Protein AF-A0A562D2J8-F1 (afdb_monomer_lite)

pLDDT: mean 73.2, std 15.85, range [33.03, 94.56]

Secondary structure (DSSP, 8-state):
----TT----SSGGGHHHHTT--SHHHHHHHHHHHHTS-EEEEEEEETTEEEEEEEEE-SS-EEEEEEESS--HHHHHHHHHHHHHHH----TTS----S---TTT--HHHHHHHHHHHHHHHHHHHHHHTTSSS--

Foldseek 3Di:
DDDPPDPPQQQDPVCVCVVDVHVDVVLLQQLLCQLQVFHWDWDWDADDPGTWIWIWTDAPPDIDTDIDDPRDGSLVSSLVNNVRVVVNDHHCPPVDPDDDRDNSVPDDPVVSVVSSVVSNVVSVVVVVVVVPPPPDD

Sequence (137 aa):
MSGAPFTTNFPRPEDLQAGMDLDDVDDLETLLMMAIDRPLTLVPEEVDGGPGIEVVVHSDDCSIGTVVPFPVSVAELVRTAAETAVDVGTWTGAGVTRGDPPDFRALPDGDLVAVLQDALGRTRLLNLLDGGDEDLG

Radius of gyration: 15.55 Å; chains: 1; bounding box: 47×45×38 Å

Structure (mmCIF, N/CA/C/O backbone):
data_AF-A0A562D2J8-F1
#
_entry.id   AF-A0A562D2J8-F1
#
loop_
_atom_site.group_PDB
_atom_site.id
_atom_site.type_symbol
_atom_site.label_atom_id
_atom_site.label_alt_id
_atom_site.label_comp_id
_atom_site.label_asym_id
_atom_site.label_entity_id
_atom_site.label_seq_id
_atom_site.pdbx_PDB_ins_code
_atom_site.Cartn_x
_atom_site.Cartn_y
_atom_site.Cartn_z
_atom_site.occupancy
_atom_site.B_iso_or_equiv
_atom_site.auth_seq_id
_atom_site.auth_comp_id
_atom_site.auth_asym_id
_atom_site.auth_atom_id
_atom_site.pdbx_PDB_model_num
ATOM 1 N N . MET A 1 1 ? -30.820 -4.775 2.502 1.00 35.84 1 MET A N 1
ATOM 2 C CA . MET A 1 1 ? -29.789 -4.050 3.270 1.00 35.84 1 MET A CA 1
ATOM 3 C C . MET A 1 1 ? -28.453 -4.597 2.808 1.00 35.84 1 MET A C 1
ATOM 5 O O . MET A 1 1 ? -28.140 -5.729 3.135 1.00 35.84 1 MET A O 1
ATOM 9 N N . SER A 1 2 ? -27.771 -3.874 1.920 1.00 38.50 2 SER A N 1
ATOM 10 C CA . SER A 1 2 ? -26.482 -4.279 1.353 1.00 38.50 2 SER A CA 1
ATOM 11 C C . SER A 1 2 ? -25.394 -3.686 2.239 1.00 38.50 2 SER A C 1
ATOM 13 O O . SER A 1 2 ? -25.164 -2.482 2.177 1.00 38.50 2 SER A O 1
ATOM 15 N N . GLY A 1 3 ? -24.809 -4.488 3.128 1.00 35.31 3 GLY A N 1
ATOM 16 C CA . GLY A 1 3 ? -23.593 -4.092 3.833 1.00 35.31 3 GLY A CA 1
ATOM 17 C C . GLY A 1 3 ? -22.437 -4.166 2.845 1.00 35.31 3 GLY A C 1
ATOM 18 O O . GLY A 1 3 ? -22.197 -5.236 2.291 1.00 35.31 3 GLY A O 1
ATOM 19 N N . ALA A 1 4 ? -21.783 -3.038 2.564 1.00 33.03 4 ALA A N 1
ATOM 20 C CA . ALA A 1 4 ? -20.533 -3.037 1.812 1.00 33.03 4 ALA A CA 1
ATOM 21 C C . ALA A 1 4 ? -19.508 -3.827 2.643 1.00 33.03 4 ALA A C 1
ATOM 23 O O . ALA A 1 4 ? -19.281 -3.454 3.795 1.00 33.03 4 ALA A O 1
ATOM 24 N N . PRO A 1 5 ? -18.959 -4.945 2.138 1.00 38.47 5 PRO A N 1
ATOM 25 C CA . PRO A 1 5 ? -18.322 -5.920 3.010 1.00 38.47 5 PRO A CA 1
ATOM 26 C C . PRO A 1 5 ? -17.033 -5.437 3.688 1.00 38.47 5 PRO A C 1
ATOM 28 O O . PRO A 1 5 ? -16.635 -6.086 4.640 1.00 38.47 5 PRO A O 1
ATOM 31 N N . PHE A 1 6 ? -16.415 -4.310 3.303 1.00 43.56 6 PHE A N 1
ATOM 32 C CA . PHE A 1 6 ? -15.155 -3.864 3.921 1.00 43.56 6 PHE A CA 1
ATOM 33 C C . PHE A 1 6 ? -14.950 -2.342 3.912 1.00 43.56 6 PHE A C 1
ATOM 35 O O . PHE A 1 6 ? -13.878 -1.852 3.571 1.00 43.56 6 PHE A O 1
ATOM 42 N N . THR A 1 7 ? -15.941 -1.557 4.344 1.00 41.47 7 THR A N 1
ATOM 43 C CA . THR A 1 7 ? -15.619 -0.221 4.887 1.00 41.47 7 THR A CA 1
ATOM 44 C C . THR A 1 7 ? -15.146 -0.395 6.330 1.00 41.47 7 THR A C 1
ATOM 46 O O . THR A 1 7 ? -15.808 0.039 7.271 1.00 41.47 7 THR A O 1
ATOM 49 N N . THR A 1 8 ? -14.031 -1.098 6.529 1.00 48.91 8 THR A N 1
ATOM 50 C CA . THR A 1 8 ? -13.377 -1.132 7.838 1.00 48.91 8 THR A CA 1
ATOM 51 C C . THR A 1 8 ? -12.536 0.129 7.922 1.00 48.91 8 THR A C 1
ATOM 53 O O . THR A 1 8 ? -11.412 0.186 7.433 1.00 48.91 8 THR A O 1
ATOM 56 N N . ASN A 1 9 ? -13.160 1.192 8.421 1.00 54.94 9 ASN A N 1
ATOM 57 C CA . ASN A 1 9 ? -12.471 2.431 8.732 1.00 54.94 9 ASN A CA 1
ATOM 58 C C . ASN A 1 9 ? -11.816 2.235 10.099 1.00 54.94 9 ASN A C 1
ATOM 60 O O . ASN A 1 9 ? -12.529 2.098 11.094 1.00 54.94 9 ASN A O 1
ATOM 64 N N . PHE A 1 10 ? -10.494 2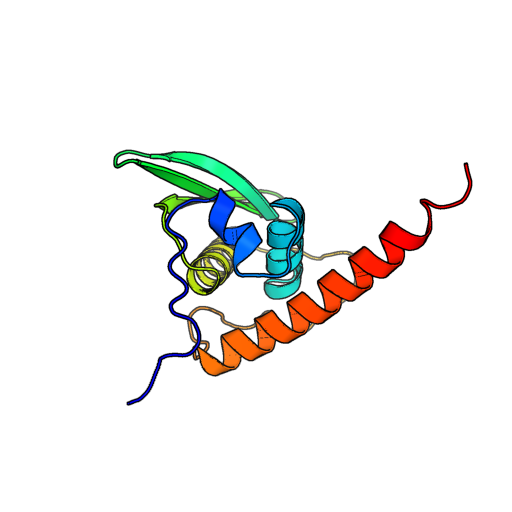.132 10.135 1.00 60.81 10 PHE A N 1
ATOM 65 C CA . PHE A 1 10 ? -9.752 1.859 11.361 1.00 60.81 10 PHE A CA 1
ATOM 66 C C . PHE A 1 10 ? -9.523 3.171 12.091 1.00 60.81 10 PHE A C 1
ATOM 68 O O . PHE A 1 10 ? -8.772 3.977 11.572 1.00 60.81 10 PHE A O 1
ATOM 75 N N . PRO A 1 11 ? -10.166 3.446 13.238 1.00 57.75 11 PRO A N 1
ATOM 76 C CA . PRO A 1 11 ? -10.110 4.762 13.864 1.00 57.75 11 PRO A CA 1
ATOM 77 C C . PRO A 1 11 ? -8.754 5.067 14.509 1.00 57.75 11 PRO A C 1
ATOM 79 O O . PRO A 1 11 ? -8.489 6.242 14.779 1.00 57.75 11 PRO A O 1
ATOM 82 N N . ARG A 1 12 ? -7.877 4.064 14.700 1.00 56.69 12 ARG A N 1
ATOM 83 C CA . ARG A 1 12 ? -6.463 4.236 15.096 1.00 56.69 12 ARG A CA 1
ATOM 84 C C . ARG A 1 12 ? -5.506 3.285 14.353 1.00 56.69 12 ARG A C 1
ATOM 86 O O . ARG A 1 12 ? -5.953 2.212 13.952 1.00 56.69 12 ARG A O 1
ATOM 93 N N . PRO A 1 13 ? -4.210 3.629 14.178 1.00 53.81 13 PRO A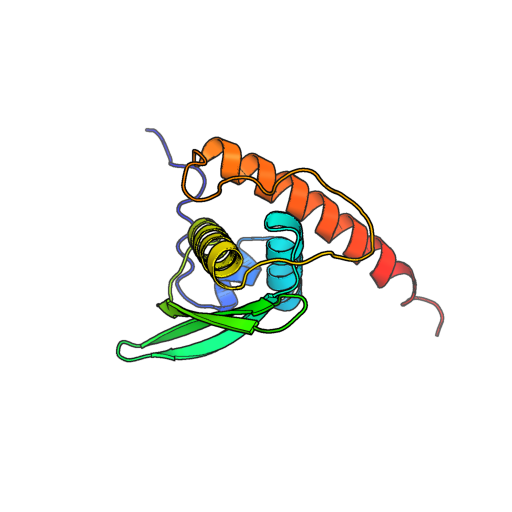 N 1
ATOM 94 C CA . PRO A 1 13 ? -3.243 2.770 13.476 1.00 53.81 13 PRO A CA 1
ATOM 95 C C . PRO A 1 13 ? -3.097 1.378 14.106 1.00 53.81 13 PRO A C 1
ATOM 97 O O . PRO A 1 13 ? -2.971 0.386 13.400 1.00 53.81 13 PRO A O 1
ATOM 100 N N . GLU A 1 14 ? -3.215 1.303 15.433 1.00 58.16 14 GLU A N 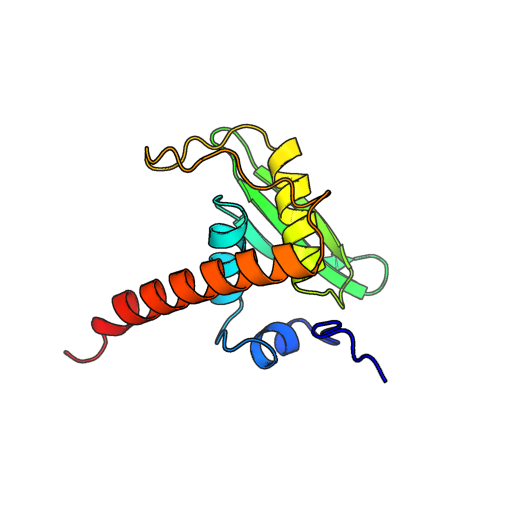1
ATOM 101 C CA . GLU A 1 14 ? -3.272 0.064 16.223 1.00 58.16 14 GLU A CA 1
ATOM 102 C C . GLU A 1 14 ? -4.494 -0.822 15.894 1.00 58.16 14 GLU A C 1
ATOM 104 O O . GLU A 1 14 ? -4.421 -2.041 15.995 1.00 58.16 14 GLU A O 1
ATOM 109 N N . ASP A 1 15 ? -5.610 -0.251 15.425 1.00 56.47 15 ASP A N 1
ATOM 110 C CA . ASP A 1 15 ? -6.820 -1.021 15.097 1.00 56.47 15 ASP A CA 1
ATOM 111 C C . ASP A 1 15 ? -6.701 -1.767 13.759 1.00 56.47 15 ASP A C 1
ATOM 113 O O . ASP A 1 15 ? -7.472 -2.694 13.493 1.00 56.47 15 ASP A O 1
ATOM 117 N N . LEU A 1 16 ? -5.740 -1.379 12.915 1.00 55.31 16 LEU A N 1
ATOM 118 C CA . LEU A 1 16 ? -5.462 -2.038 11.639 1.00 55.31 16 LEU A CA 1
ATOM 119 C C . LEU A 1 16 ? -4.975 -3.486 11.848 1.00 55.31 16 LEU A C 1
ATOM 121 O O . LEU A 1 16 ? -5.296 -4.354 11.036 1.00 55.31 16 LEU A O 1
ATOM 125 N N . GLN A 1 17 ? -4.314 -3.738 12.986 1.00 51.12 17 GLN A N 1
ATOM 126 C CA . GLN A 1 17 ? -3.884 -5.054 13.484 1.00 51.12 17 GLN A CA 1
ATOM 127 C C . GLN A 1 17 ? -5.049 -5.893 14.032 1.00 51.12 17 GLN A C 1
ATOM 129 O O . GLN A 1 17 ? -4.995 -7.108 14.056 1.00 51.12 17 GLN A O 1
ATOM 134 N N . ALA A 1 18 ? -6.137 -5.267 14.491 1.00 51.44 18 ALA A N 1
ATOM 135 C CA . ALA A 1 18 ? -7.240 -5.987 15.133 1.00 51.44 18 ALA A CA 1
ATOM 136 C C . ALA A 1 18 ? -8.330 -6.452 14.148 1.00 51.44 18 ALA A C 1
ATOM 138 O O . ALA A 1 18 ? -9.103 -7.363 14.454 1.00 51.44 18 ALA A O 1
ATOM 139 N N . GLY A 1 19 ? -8.462 -5.793 12.988 1.00 51.72 19 GLY A N 1
ATOM 140 C CA . GLY A 1 19 ? -9.473 -6.144 11.978 1.00 51.72 19 GLY A CA 1
ATOM 141 C C . GLY A 1 19 ? -8.988 -7.091 10.882 1.00 51.72 19 GLY A C 1
ATOM 142 O O . GLY A 1 19 ? -9.819 -7.674 10.183 1.00 51.72 19 GLY A O 1
ATOM 143 N N . MET A 1 20 ? -7.676 -7.256 10.736 1.00 54.44 20 MET A N 1
ATOM 144 C CA . MET A 1 20 ? -7.073 -8.376 10.024 1.00 54.44 20 MET A CA 1
ATOM 145 C C . MET A 1 20 ? -6.347 -9.235 11.049 1.00 54.44 20 MET A C 1
ATOM 147 O O . MET A 1 20 ? -5.905 -8.729 12.059 1.00 54.44 20 MET A O 1
ATOM 151 N N . ASP A 1 21 ? -6.247 -10.530 10.805 1.00 56.38 21 ASP A N 1
ATOM 152 C CA . ASP A 1 21 ? -5.483 -11.479 11.624 1.00 56.38 21 ASP A CA 1
ATOM 153 C C . ASP A 1 21 ? -3.972 -11.266 11.355 1.00 56.38 21 ASP A C 1
ATOM 155 O O . ASP A 1 21 ? -3.307 -12.148 10.815 1.00 56.38 21 ASP A O 1
ATOM 159 N N . LEU A 1 22 ? -3.512 -10.023 11.536 1.00 57.03 22 LEU A N 1
ATOM 160 C CA . LEU A 1 22 ? -2.144 -9.544 11.362 1.00 57.03 22 LEU A CA 1
ATOM 161 C C . LEU A 1 22 ? -1.700 -9.074 12.737 1.00 57.03 22 LEU A C 1
ATOM 163 O O . LEU A 1 22 ? -2.300 -8.157 13.300 1.00 57.03 22 LEU A O 1
ATOM 167 N N . ASP A 1 23 ? -0.691 -9.732 13.278 1.00 57.69 23 ASP A N 1
ATOM 168 C CA . ASP A 1 23 ? -0.324 -9.559 14.673 1.00 57.69 23 ASP A CA 1
ATOM 169 C C . ASP A 1 23 ? 0.500 -8.271 14.876 1.00 57.69 23 ASP A C 1
ATOM 171 O O . ASP A 1 23 ? 0.537 -7.765 15.993 1.00 57.69 23 ASP A O 1
ATOM 175 N N . ASP A 1 24 ? 1.059 -7.681 13.801 1.00 65.56 24 ASP A N 1
ATOM 176 C CA . ASP A 1 24 ? 1.877 -6.456 13.835 1.00 65.56 24 ASP A CA 1
ATOM 177 C C . ASP A 1 24 ? 1.811 -5.588 12.548 1.00 65.56 24 ASP A C 1
ATOM 179 O O . ASP A 1 24 ? 1.232 -5.960 11.525 1.00 65.56 24 ASP A O 1
ATOM 183 N N . VAL A 1 25 ? 2.407 -4.382 12.577 1.00 69.44 25 VAL A N 1
ATOM 184 C CA . VAL A 1 25 ? 2.544 -3.506 11.381 1.00 69.44 25 VAL A CA 1
ATOM 185 C C . VAL A 1 25 ? 3.374 -4.181 10.281 1.00 69.44 25 VAL A C 1
ATOM 187 O O . VAL A 1 25 ? 3.073 -4.009 9.101 1.00 69.44 25 VAL A O 1
ATOM 190 N N . ASP A 1 26 ? 4.350 -5.004 10.653 1.00 72.69 26 ASP A N 1
ATOM 191 C CA . ASP A 1 26 ? 5.226 -5.721 9.719 1.00 72.69 26 ASP A CA 1
ATOM 192 C C . ASP A 1 26 ? 4.446 -6.738 8.859 1.00 72.69 26 ASP A C 1
ATOM 194 O O . ASP A 1 26 ? 4.748 -6.967 7.683 1.00 72.69 26 ASP A O 1
ATOM 198 N N . ASP A 1 27 ? 3.365 -7.302 9.402 1.00 75.38 27 ASP A N 1
ATOM 199 C CA . ASP A 1 27 ? 2.456 -8.184 8.669 1.00 75.38 27 ASP A CA 1
ATOM 200 C C . ASP A 1 27 ? 1.630 -7.419 7.628 1.00 75.38 27 ASP A C 1
ATOM 202 O O . ASP A 1 27 ? 1.355 -7.921 6.532 1.00 75.38 27 ASP A O 1
ATOM 206 N N . LEU A 1 28 ? 1.238 -6.185 7.954 1.00 79.25 28 LEU A N 1
ATOM 207 C CA . LEU A 1 28 ? 0.567 -5.281 7.026 1.00 79.25 28 LEU A CA 1
ATOM 208 C C . LEU A 1 28 ? 1.518 -4.834 5.915 1.00 79.25 28 LEU A C 1
ATOM 210 O O . LEU A 1 28 ? 1.117 -4.830 4.751 1.00 79.25 28 LEU A O 1
ATOM 214 N N . GLU A 1 29 ? 2.764 -4.497 6.248 1.00 86.44 29 GLU A N 1
ATOM 215 C CA . GLU A 1 29 ? 3.805 -4.243 5.252 1.00 86.44 29 GLU A CA 1
ATOM 216 C C . GLU A 1 29 ? 3.949 -5.443 4.320 1.00 86.44 29 GLU A C 1
ATOM 218 O O . GLU A 1 29 ? 3.813 -5.300 3.105 1.00 86.44 29 GLU A O 1
ATOM 223 N N . THR A 1 30 ? 4.094 -6.644 4.880 1.00 84.31 30 THR A N 1
ATOM 224 C CA . THR A 1 30 ? 4.223 -7.890 4.118 1.00 84.31 30 THR A CA 1
ATOM 225 C C . THR A 1 30 ? 3.003 -8.150 3.233 1.00 84.31 30 THR A C 1
ATOM 227 O O . THR A 1 30 ? 3.148 -8.511 2.063 1.00 84.31 30 THR A O 1
ATOM 230 N N . LEU A 1 31 ? 1.786 -7.931 3.740 1.00 83.81 31 LEU A N 1
ATOM 231 C CA . LEU A 1 31 ? 0.553 -8.038 2.957 1.00 83.81 31 LEU A CA 1
ATOM 232 C C . LEU A 1 31 ? 0.566 -7.082 1.762 1.00 83.81 31 LEU A C 1
ATOM 234 O O . LEU A 1 31 ? 0.276 -7.495 0.637 1.00 83.81 31 LEU A O 1
ATOM 238 N N . LEU A 1 32 ? 0.889 -5.810 1.998 1.00 87.06 32 LEU A N 1
ATOM 239 C CA . LEU A 1 32 ? 0.948 -4.806 0.945 1.00 87.06 32 LEU A CA 1
ATOM 240 C C . LEU A 1 32 ? 2.048 -5.154 -0.064 1.00 87.06 32 LEU A C 1
ATOM 242 O O . LEU A 1 32 ? 1.788 -5.083 -1.263 1.00 87.06 32 LEU A O 1
ATOM 246 N N . MET A 1 33 ? 3.215 -5.626 0.390 1.00 88.00 33 MET A N 1
ATOM 247 C CA . MET A 1 33 ? 4.324 -6.042 -0.472 1.00 88.00 33 MET A CA 1
ATOM 248 C C . MET A 1 33 ? 3.905 -7.188 -1.385 1.00 88.00 33 MET A C 1
ATOM 250 O O . MET A 1 33 ? 4.236 -7.191 -2.567 1.00 88.00 33 MET A O 1
ATOM 254 N N . MET A 1 34 ? 3.138 -8.144 -0.857 1.00 83.62 34 MET A N 1
ATOM 255 C CA . MET A 1 34 ? 2.586 -9.254 -1.632 1.00 83.62 34 MET A CA 1
ATOM 256 C C . MET A 1 34 ? 1.496 -8.816 -2.603 1.00 83.62 34 MET A C 1
ATOM 258 O O . MET A 1 34 ? 1.385 -9.395 -3.685 1.00 83.62 34 MET A O 1
ATOM 262 N N . ALA A 1 35 ? 0.692 -7.822 -2.226 1.00 84.00 35 ALA A N 1
ATOM 263 C CA . ALA A 1 35 ? -0.358 -7.286 -3.079 1.00 84.00 35 ALA A CA 1
ATOM 264 C C . ALA A 1 35 ? 0.235 -6.528 -4.275 1.00 84.00 35 ALA A C 1
ATOM 266 O O . ALA A 1 35 ? -0.149 -6.800 -5.409 1.00 84.00 35 ALA A O 1
ATOM 267 N N . ILE A 1 36 ? 1.187 -5.618 -4.041 1.00 85.19 36 ILE A N 1
ATOM 268 C CA . ILE A 1 36 ? 1.781 -4.784 -5.100 1.00 85.19 36 ILE A CA 1
ATOM 269 C C . ILE A 1 36 ? 3.025 -5.409 -5.755 1.00 85.19 36 ILE A C 1
ATOM 271 O O . ILE A 1 36 ? 3.556 -4.841 -6.707 1.00 85.19 36 ILE A O 1
ATOM 275 N N . ASP A 1 37 ? 3.479 -6.559 -5.247 1.00 84.12 37 ASP A N 1
ATOM 276 C CA . ASP A 1 37 ? 4.683 -7.297 -5.662 1.00 84.12 37 ASP A CA 1
ATOM 277 C C . ASP A 1 37 ? 5.971 -6.454 -5.592 1.00 84.12 37 ASP A C 1
ATOM 279 O O . ASP A 1 37 ? 6.841 -6.525 -6.464 1.00 84.12 37 ASP A O 1
ATOM 283 N N . ARG A 1 38 ? 6.095 -5.615 -4.553 1.00 82.69 38 ARG A N 1
ATOM 284 C CA . ARG A 1 38 ? 7.244 -4.716 -4.356 1.00 82.69 38 ARG A CA 1
ATOM 285 C C . ARG A 1 38 ? 7.592 -4.490 -2.893 1.00 82.69 38 ARG A C 1
ATOM 287 O O . ARG A 1 38 ? 6.689 -4.523 -2.064 1.00 82.69 38 ARG A O 1
ATOM 294 N N . PRO A 1 39 ? 8.864 -4.190 -2.574 1.00 89.44 39 PRO A N 1
ATOM 295 C CA . PRO A 1 39 ? 9.234 -3.754 -1.243 1.00 89.44 39 PRO A CA 1
ATOM 296 C C . PRO A 1 39 ? 8.600 -2.405 -0.924 1.00 89.44 39 PRO A C 1
ATOM 298 O O . PRO A 1 39 ? 8.609 -1.484 -1.749 1.00 89.44 39 PRO A O 1
ATOM 301 N N . LEU A 1 40 ? 8.103 -2.293 0.300 1.00 92.00 40 LEU A N 1
ATOM 302 C CA . LEU A 1 40 ? 7.608 -1.052 0.868 1.00 92.00 40 LEU A CA 1
ATOM 303 C C . LEU A 1 40 ? 7.866 -1.017 2.374 1.00 92.00 40 LEU A C 1
ATOM 305 O O . LEU A 1 40 ? 8.129 -2.051 2.982 1.00 92.00 40 LEU A O 1
ATOM 309 N N . THR A 1 41 ? 7.740 0.171 2.947 1.00 91.69 41 THR A N 1
ATOM 310 C CA . THR A 1 41 ? 7.786 0.422 4.387 1.00 91.69 41 THR A CA 1
ATOM 311 C C . THR A 1 41 ? 6.663 1.384 4.753 1.00 91.69 41 THR A C 1
ATOM 313 O O . THR A 1 41 ? 6.368 2.322 4.008 1.00 91.69 41 THR A O 1
ATOM 316 N N . LEU A 1 42 ? 6.021 1.147 5.890 1.00 89.38 42 LEU A N 1
ATOM 317 C CA . LEU A 1 42 ? 5.006 2.001 6.478 1.00 89.38 42 LEU A CA 1
ATOM 318 C C . LEU A 1 42 ? 5.612 2.745 7.665 1.00 89.38 42 LEU A C 1
ATOM 320 O O . LEU A 1 42 ? 6.014 2.152 8.662 1.00 89.38 42 LEU A O 1
ATOM 324 N N . VAL A 1 43 ? 5.648 4.070 7.576 1.00 88.94 43 VAL A N 1
ATOM 325 C CA . VAL A 1 43 ? 6.191 4.924 8.635 1.00 88.94 43 VAL A CA 1
ATOM 326 C C . VAL A 1 43 ? 5.046 5.719 9.261 1.00 88.94 43 VAL A C 1
ATOM 328 O O . VAL A 1 43 ? 4.385 6.487 8.562 1.00 88.94 43 VAL A O 1
ATOM 331 N N . PRO A 1 44 ? 4.758 5.550 10.563 1.00 85.12 44 PRO A N 1
ATOM 332 C CA . PRO A 1 44 ? 3.820 6.421 11.259 1.00 85.12 44 PRO A CA 1
ATOM 333 C C . PRO A 1 44 ? 4.322 7.867 11.234 1.00 85.12 44 PRO A C 1
ATOM 335 O O . PRO A 1 44 ? 5.463 8.131 11.608 1.00 85.12 44 PRO A O 1
ATOM 338 N N . GLU A 1 45 ? 3.463 8.799 10.835 1.00 85.69 45 GLU A N 1
ATOM 339 C CA . GLU A 1 45 ? 3.806 10.212 10.670 1.00 85.69 45 GLU A CA 1
ATOM 340 C C . GLU A 1 45 ? 2.756 11.123 11.317 1.00 85.69 45 GLU A C 1
ATOM 342 O O . GLU A 1 45 ? 1.596 10.750 11.497 1.00 85.69 45 GLU A O 1
ATOM 347 N N . GLU A 1 46 ? 3.153 12.348 11.654 1.00 85.88 46 GLU A N 1
ATOM 348 C CA . GLU A 1 46 ? 2.233 13.407 12.087 1.00 85.88 46 GLU A CA 1
ATOM 349 C C . GLU A 1 46 ? 2.040 14.397 10.935 1.00 85.88 46 GLU A C 1
ATOM 351 O O . GLU A 1 46 ? 3.000 14.989 10.440 1.00 85.88 46 GLU A O 1
ATOM 356 N N . VAL A 1 47 ? 0.791 14.603 10.511 1.00 84.62 47 VAL A N 1
ATOM 357 C CA . VAL A 1 47 ? 0.443 15.541 9.436 1.00 84.62 47 VAL A CA 1
ATOM 358 C C . VAL A 1 47 ? -0.398 16.701 9.949 1.00 84.62 47 VAL A C 1
ATOM 360 O O . VAL A 1 47 ? -1.019 16.641 11.012 1.00 84.62 47 VAL A O 1
ATOM 363 N N . ASP A 1 48 ? -0.466 17.773 9.159 1.00 81.00 48 ASP A N 1
ATOM 364 C CA . ASP A 1 48 ? -1.355 18.903 9.428 1.00 81.00 48 ASP A CA 1
ATOM 365 C C . ASP A 1 48 ? -2.823 18.439 9.420 1.00 81.00 48 ASP A C 1
ATOM 367 O O . ASP A 1 48 ? -3.479 18.368 8.381 1.00 81.00 48 ASP A O 1
ATOM 371 N N . GLY A 1 49 ? -3.342 18.110 10.604 1.00 77.00 49 GLY A N 1
ATOM 372 C CA . GLY A 1 49 ? -4.695 17.585 10.784 1.00 77.00 49 GLY A CA 1
ATOM 373 C C . GLY A 1 49 ? -4.789 16.318 11.633 1.00 77.00 49 GLY A C 1
ATOM 374 O O . GLY A 1 49 ? -5.908 15.947 11.986 1.00 77.00 49 GLY A O 1
ATOM 375 N N . GLY A 1 50 ? -3.664 15.701 12.010 1.00 84.69 50 GLY A N 1
ATOM 376 C CA . GLY A 1 50 ? -3.627 14.552 12.915 1.00 84.69 50 GLY A CA 1
ATOM 377 C C . GLY A 1 50 ? -2.649 13.458 12.472 1.00 84.69 50 GLY A C 1
ATOM 378 O O . GLY A 1 50 ? -1.740 13.732 11.691 1.00 84.69 50 GLY A O 1
ATOM 379 N N . PRO A 1 51 ? -2.835 12.218 12.953 1.00 84.19 51 PRO A N 1
ATOM 380 C CA . PRO A 1 51 ? -1.955 11.113 12.601 1.00 84.19 51 PRO A CA 1
ATOM 381 C C . PRO A 1 51 ? -2.053 10.772 11.110 1.00 84.19 51 PRO A C 1
ATOM 383 O O . PRO A 1 51 ? -3.102 10.923 10.478 1.00 84.19 51 PRO A O 1
ATOM 386 N N . GLY A 1 52 ? -0.960 10.263 10.561 1.00 87.69 52 GLY A N 1
ATOM 387 C CA . GLY A 1 52 ? -0.844 9.769 9.199 1.00 87.69 52 GLY A CA 1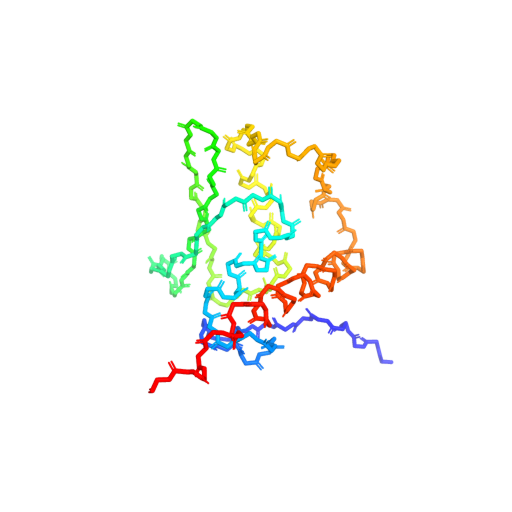
ATOM 388 C C . GLY A 1 52 ? 0.081 8.559 9.121 1.00 87.69 52 GLY A C 1
ATOM 389 O O . GLY A 1 52 ? 0.720 8.163 10.096 1.00 87.69 52 GLY A O 1
ATOM 390 N N . ILE A 1 53 ? 0.123 7.951 7.943 1.00 88.06 53 ILE A N 1
ATOM 391 C CA . ILE A 1 53 ? 1.063 6.883 7.608 1.00 88.06 53 ILE A CA 1
ATOM 392 C C . ILE A 1 53 ? 1.729 7.270 6.292 1.00 88.06 53 ILE A C 1
ATOM 394 O O . ILE A 1 53 ? 1.045 7.496 5.293 1.00 88.06 53 ILE A O 1
ATOM 398 N N . GLU A 1 54 ? 3.053 7.360 6.281 1.00 92.06 54 GLU A N 1
ATOM 399 C CA . GLU A 1 54 ? 3.831 7.425 5.052 1.00 92.06 54 GLU A CA 1
ATOM 400 C C . GLU A 1 54 ? 4.011 6.021 4.478 1.00 92.06 54 GLU A C 1
ATOM 402 O O . GLU A 1 54 ? 4.533 5.119 5.130 1.00 92.06 54 GLU A O 1
ATOM 407 N N . VAL A 1 55 ? 3.571 5.843 3.235 1.00 92.69 55 VAL A N 1
ATOM 408 C CA . VAL A 1 55 ? 3.793 4.641 2.437 1.00 92.69 55 VAL A CA 1
ATOM 409 C C . VAL A 1 55 ? 5.022 4.880 1.572 1.00 92.69 55 VAL A C 1
ATOM 411 O O . VAL A 1 55 ? 4.964 5.642 0.605 1.00 92.69 55 VAL A O 1
ATOM 414 N N . VAL A 1 56 ? 6.137 4.244 1.918 1.00 94.56 56 VAL A N 1
ATOM 415 C CA . VAL A 1 56 ? 7.395 4.334 1.173 1.00 94.56 56 VAL A CA 1
ATOM 416 C C . VAL A 1 56 ? 7.519 3.121 0.269 1.00 94.56 56 VAL A C 1
ATOM 418 O O . VAL A 1 56 ? 7.631 2.006 0.758 1.00 94.56 56 VAL A O 1
ATOM 421 N N . VAL A 1 57 ? 7.512 3.317 -1.049 1.00 92.44 57 VAL A N 1
ATOM 422 C CA . VAL A 1 57 ? 7.705 2.235 -2.027 1.00 92.44 57 VAL A CA 1
ATOM 423 C C . VAL A 1 57 ? 9.109 2.311 -2.607 1.00 92.44 57 VAL A C 1
ATOM 425 O O . VAL A 1 57 ? 9.589 3.394 -2.953 1.00 92.44 57 VAL A O 1
ATOM 428 N N . HIS A 1 58 ? 9.760 1.156 -2.741 1.00 90.00 58 HIS A N 1
ATOM 429 C CA . HIS A 1 58 ? 11.127 1.049 -3.243 1.00 90.00 58 HIS A CA 1
ATOM 430 C C . HIS A 1 58 ? 11.169 0.565 -4.705 1.00 90.00 58 HIS A C 1
ATOM 432 O O . HIS A 1 58 ? 10.373 -0.272 -5.141 1.00 90.00 58 HIS A O 1
ATOM 438 N N . SER A 1 59 ? 12.122 1.102 -5.467 1.00 88.25 59 SER A N 1
ATOM 439 C CA . SER A 1 59 ? 12.541 0.621 -6.787 1.00 88.25 59 SER A CA 1
ATOM 440 C C . SER A 1 59 ? 14.009 0.189 -6.751 1.00 88.25 59 SER A C 1
ATOM 442 O O . SER A 1 59 ? 14.651 0.229 -5.702 1.00 88.25 59 SER A O 1
ATOM 444 N N . ASP A 1 60 ? 14.546 -0.228 -7.899 1.00 85.38 60 ASP A N 1
ATOM 445 C CA . ASP A 1 60 ? 15.957 -0.621 -8.007 1.00 85.38 60 ASP A CA 1
ATOM 446 C C . ASP A 1 60 ? 16.911 0.566 -7.744 1.00 85.38 60 ASP A C 1
ATOM 448 O O . ASP A 1 60 ? 18.026 0.376 -7.257 1.00 85.38 60 ASP A O 1
ATOM 452 N N . ASP A 1 61 ? 16.461 1.791 -8.039 1.00 85.12 61 ASP A N 1
ATOM 453 C CA . ASP A 1 61 ? 17.301 2.994 -8.055 1.00 85.12 61 ASP A CA 1
ATOM 454 C C . ASP A 1 61 ? 16.906 4.046 -7.005 1.00 85.12 61 ASP A C 1
ATOM 456 O O . ASP A 1 61 ? 17.709 4.926 -6.676 1.00 85.12 61 ASP A O 1
ATOM 460 N N . CYS A 1 62 ? 15.668 4.022 -6.501 1.00 88.50 62 CYS A N 1
ATOM 461 C CA . CYS A 1 62 ? 15.164 5.051 -5.595 1.00 88.50 62 CYS A CA 1
ATOM 462 C C . CYS A 1 62 ? 14.017 4.566 -4.698 1.00 88.50 62 CYS A C 1
ATOM 464 O O . CYS A 1 62 ? 13.649 3.393 -4.651 1.00 88.50 62 CYS A O 1
ATOM 466 N N . SER A 1 63 ? 13.472 5.484 -3.906 1.00 92.75 63 SER A N 1
ATOM 467 C CA . SER A 1 63 ? 12.296 5.244 -3.075 1.00 92.75 63 SER A CA 1
ATOM 468 C C . SER A 1 63 ? 11.453 6.508 -3.038 1.00 92.75 63 SER A C 1
ATOM 470 O O . SER A 1 63 ? 12.005 7.611 -3.020 1.00 92.75 63 SER A O 1
ATOM 472 N N . ILE A 1 64 ? 10.132 6.352 -3.064 1.00 93.44 64 ILE A N 1
ATOM 473 C CA . ILE A 1 64 ? 9.180 7.463 -2.986 1.00 93.44 64 ILE A CA 1
ATOM 474 C C . ILE A 1 64 ? 8.223 7.194 -1.831 1.00 93.44 64 ILE A C 1
ATOM 476 O O . ILE A 1 64 ? 7.645 6.114 -1.746 1.00 93.44 64 ILE A O 1
ATOM 480 N N . GLY A 1 65 ? 8.075 8.192 -0.962 1.00 93.88 65 GLY A N 1
ATOM 481 C CA . GLY A 1 65 ? 7.101 8.221 0.121 1.00 93.88 65 GLY A CA 1
ATOM 482 C C . GLY A 1 65 ? 5.834 8.968 -0.281 1.00 93.88 65 GLY A C 1
ATOM 483 O O . GLY A 1 65 ? 5.884 9.974 -0.994 1.00 93.88 65 GLY A O 1
ATOM 484 N N . THR A 1 66 ? 4.676 8.471 0.142 1.00 94.00 66 THR A N 1
ATOM 485 C CA . THR A 1 66 ? 3.387 9.159 0.015 1.00 94.00 66 THR A CA 1
ATOM 486 C C . THR A 1 66 ? 2.645 9.080 1.338 1.00 94.00 66 THR A C 1
ATOM 488 O O . THR A 1 66 ? 2.377 7.992 1.838 1.00 94.00 66 THR A O 1
ATOM 491 N N . VAL A 1 67 ? 2.308 10.236 1.908 1.00 92.81 67 VAL A N 1
ATOM 492 C CA . VAL A 1 67 ? 1.643 10.306 3.213 1.00 92.81 67 VAL A CA 1
ATOM 493 C C . VAL A 1 67 ? 0.130 10.251 3.057 1.00 92.81 67 VAL A C 1
ATOM 495 O O . VAL A 1 67 ? -0.450 11.013 2.281 1.00 92.81 67 VAL A O 1
ATOM 498 N N . VAL A 1 68 ? -0.510 9.375 3.831 1.00 89.81 68 VAL A N 1
ATOM 499 C CA . VAL A 1 68 ? -1.963 9.191 3.865 1.00 89.81 68 VAL A CA 1
ATOM 500 C C . VAL A 1 68 ? -2.491 9.570 5.251 1.00 89.81 68 VAL A C 1
ATOM 502 O O . VAL A 1 68 ? -1.967 9.070 6.250 1.00 89.81 68 VAL A O 1
ATOM 505 N N . PRO A 1 69 ? -3.511 10.443 5.354 1.00 87.62 69 PRO A N 1
ATOM 506 C CA . PRO A 1 69 ? -4.125 10.769 6.634 1.00 87.62 69 PRO A CA 1
ATOM 507 C C . PRO A 1 69 ? -4.769 9.544 7.276 1.00 87.62 69 PRO A C 1
ATOM 509 O O . PRO A 1 69 ? -5.366 8.709 6.597 1.00 87.62 69 PRO A O 1
ATOM 512 N N . PHE A 1 70 ? -4.701 9.482 8.597 1.00 78.88 70 PHE A N 1
ATOM 513 C CA . PHE A 1 70 ? -5.322 8.441 9.392 1.00 78.88 70 PHE A CA 1
ATOM 514 C C . PHE A 1 70 ? -6.608 8.988 10.056 1.00 78.88 70 PHE A C 1
ATOM 516 O O . PHE A 1 70 ? -6.592 10.117 10.556 1.00 78.88 70 PHE A O 1
ATOM 523 N N . PRO A 1 71 ? -7.741 8.250 10.101 1.00 78.19 71 PRO A N 1
ATOM 524 C CA . PRO A 1 71 ? -7.946 6.840 9.753 1.00 78.19 71 PRO A CA 1
ATOM 525 C C . PRO A 1 71 ? -8.001 6.526 8.259 1.00 78.19 71 PRO A C 1
ATOM 527 O O . PRO A 1 71 ? -8.549 7.300 7.479 1.00 78.19 71 PRO A O 1
ATOM 530 N N . VAL A 1 72 ? -7.466 5.358 7.887 1.00 78.38 72 VAL A N 1
ATOM 531 C CA . VAL A 1 72 ? -7.367 4.887 6.498 1.00 78.38 72 VAL A CA 1
ATOM 532 C C . VAL A 1 72 ? -7.822 3.432 6.375 1.00 78.38 72 VAL A C 1
ATOM 534 O O . VAL A 1 72 ? -7.696 2.640 7.310 1.00 78.38 72 VAL A O 1
ATOM 537 N N . SER A 1 73 ? -8.371 3.068 5.216 1.00 79.94 73 SER A N 1
ATOM 538 C CA . SER A 1 73 ? -8.723 1.679 4.907 1.00 79.94 73 SER A CA 1
ATOM 539 C C . SER A 1 73 ? -7.553 0.930 4.260 1.00 79.94 73 SER A C 1
ATOM 541 O O . SER A 1 73 ? -6.750 1.520 3.542 1.00 79.94 73 SER A O 1
ATOM 543 N N . VAL A 1 74 ? -7.495 -0.396 4.423 1.00 79.38 74 VAL A N 1
ATOM 544 C CA . VAL A 1 74 ? -6.495 -1.244 3.738 1.00 79.38 74 VAL A CA 1
ATOM 545 C C . VAL A 1 74 ? -6.591 -1.103 2.219 1.00 79.38 74 VAL A C 1
ATOM 547 O O . VAL A 1 74 ? -5.577 -1.043 1.537 1.00 79.38 74 VAL A O 1
ATOM 550 N N . ALA A 1 75 ? -7.809 -0.998 1.681 1.00 81.25 75 ALA A N 1
ATOM 551 C CA . ALA A 1 75 ? -8.025 -0.783 0.254 1.00 81.25 75 ALA A CA 1
ATOM 552 C C . ALA A 1 75 ? -7.379 0.521 -0.238 1.00 81.25 75 ALA A C 1
ATOM 554 O O . ALA A 1 75 ? -6.815 0.563 -1.329 1.00 81.25 75 ALA A O 1
ATOM 555 N N . GLU A 1 76 ? -7.453 1.575 0.569 1.00 83.94 76 GLU A N 1
ATOM 556 C CA . GLU A 1 76 ? -6.834 2.861 0.264 1.00 83.94 76 GLU A CA 1
ATOM 557 C C . GLU A 1 76 ? -5.313 2.809 0.416 1.00 83.94 76 GLU A C 1
ATOM 559 O O . GLU A 1 76 ? -4.623 3.302 -0.465 1.00 83.94 76 GLU A O 1
ATOM 564 N N . LEU A 1 77 ? -4.781 2.099 1.418 1.00 86.56 77 LEU A N 1
ATOM 565 C CA . LEU A 1 77 ? -3.339 1.839 1.525 1.00 86.56 77 LEU A CA 1
ATOM 566 C C . LEU A 1 77 ? -2.787 1.094 0.302 1.00 86.56 77 LEU A C 1
ATOM 568 O O . LEU A 1 77 ? -1.770 1.507 -0.248 1.00 86.56 77 LEU A O 1
ATOM 572 N N . VAL A 1 78 ? -3.464 0.038 -0.163 1.00 87.06 78 VAL A N 1
ATOM 573 C CA . VAL A 1 78 ? -3.055 -0.713 -1.367 1.00 87.06 78 VAL A CA 1
ATOM 574 C C . VAL A 1 78 ? -3.070 0.185 -2.596 1.00 87.06 78 VAL A C 1
ATOM 576 O O . VAL A 1 78 ? -2.139 0.147 -3.397 1.00 87.06 78 VAL A O 1
ATOM 579 N N . ARG A 1 79 ? -4.120 0.998 -2.750 1.00 87.69 79 ARG A N 1
ATOM 580 C CA . ARG A 1 79 ? -4.227 1.939 -3.867 1.00 87.69 79 ARG A CA 1
ATOM 581 C C . ARG A 1 79 ? -3.104 2.959 -3.822 1.00 87.69 79 ARG A C 1
ATOM 583 O O . ARG A 1 79 ? -2.393 3.063 -4.811 1.00 87.69 79 ARG A O 1
ATOM 590 N N . THR A 1 80 ? -2.880 3.621 -2.689 1.00 89.94 80 THR A N 1
ATOM 591 C CA . THR A 1 80 ? -1.765 4.560 -2.529 1.00 89.94 80 THR A CA 1
ATOM 592 C C . THR A 1 80 ? -0.438 3.889 -2.863 1.00 89.94 80 THR A C 1
ATOM 594 O O . THR A 1 80 ? 0.300 4.395 -3.697 1.00 89.94 80 THR A O 1
ATOM 597 N N . ALA A 1 81 ? -0.157 2.713 -2.295 1.00 89.56 81 ALA A N 1
ATOM 598 C CA . ALA A 1 81 ? 1.091 2.001 -2.547 1.00 89.56 81 ALA A CA 1
ATOM 599 C C . ALA A 1 81 ? 1.272 1.656 -4.036 1.00 89.56 81 ALA A C 1
ATOM 601 O O . ALA A 1 81 ? 2.357 1.813 -4.589 1.00 89.56 81 ALA A O 1
ATOM 602 N N . ALA A 1 82 ? 0.205 1.236 -4.717 1.00 87.50 82 ALA A N 1
ATOM 603 C CA . ALA A 1 82 ? 0.235 0.965 -6.149 1.00 87.50 82 ALA A CA 1
ATOM 604 C C . ALA A 1 82 ? 0.419 2.234 -6.997 1.00 87.50 82 ALA A C 1
ATOM 606 O O . ALA A 1 82 ? 1.110 2.201 -8.015 1.00 87.50 82 ALA A O 1
ATOM 607 N N . GLU A 1 83 ? -0.172 3.357 -6.591 1.00 88.00 83 GLU A N 1
ATOM 608 C CA . GLU A 1 83 ? 0.035 4.647 -7.248 1.00 88.00 83 GLU A CA 1
ATOM 609 C C . GLU A 1 83 ? 1.490 5.094 -7.122 1.00 88.00 83 GLU A C 1
ATOM 611 O O . GLU A 1 83 ? 2.134 5.372 -8.136 1.00 88.00 83 GLU A O 1
ATOM 616 N N . THR A 1 84 ? 2.029 5.054 -5.905 1.00 87.56 84 THR A N 1
ATOM 617 C CA . THR A 1 84 ? 3.433 5.352 -5.618 1.00 87.56 84 THR A CA 1
ATOM 618 C C . THR A 1 84 ? 4.372 4.391 -6.358 1.00 87.56 84 THR A C 1
ATOM 620 O O . THR A 1 84 ? 5.415 4.812 -6.856 1.00 87.56 84 THR A O 1
ATOM 623 N N . ALA A 1 85 ? 3.996 3.116 -6.516 1.00 85.50 85 ALA A N 1
ATOM 624 C CA . ALA A 1 85 ? 4.761 2.122 -7.273 1.00 85.50 85 ALA A CA 1
ATOM 625 C C . ALA A 1 85 ? 4.882 2.455 -8.771 1.00 85.50 85 ALA A C 1
ATOM 627 O O . ALA A 1 85 ? 5.897 2.137 -9.394 1.00 85.50 85 ALA A O 1
ATOM 628 N N . VAL A 1 86 ? 3.864 3.090 -9.358 1.00 84.44 86 VAL A N 1
ATOM 629 C CA . VAL A 1 86 ? 3.932 3.578 -10.744 1.00 84.44 86 VAL A CA 1
ATOM 630 C C . VAL A 1 86 ? 4.912 4.744 -10.849 1.00 84.44 86 VAL A C 1
ATOM 632 O O . VAL A 1 86 ? 5.705 4.792 -11.790 1.00 84.44 86 VAL A O 1
ATOM 635 N N . ASP A 1 87 ? 4.890 5.648 -9.873 1.00 85.25 87 ASP A N 1
ATOM 636 C CA . ASP A 1 87 ? 5.716 6.855 -9.883 1.00 85.25 87 ASP A CA 1
ATOM 637 C C . ASP A 1 87 ? 7.196 6.563 -9.583 1.00 85.25 87 ASP A C 1
ATOM 639 O O . ASP A 1 87 ? 8.081 7.187 -10.172 1.00 85.25 87 ASP A O 1
ATOM 643 N N . VAL A 1 88 ? 7.489 5.584 -8.716 1.00 85.00 88 VAL A N 1
ATOM 644 C CA . VAL A 1 88 ? 8.867 5.206 -8.334 1.00 85.00 88 VAL A CA 1
ATOM 645 C C . VAL A 1 88 ? 9.619 4.448 -9.437 1.00 85.00 88 VAL A C 1
ATOM 647 O O . VAL A 1 88 ? 10.847 4.357 -9.410 1.00 85.00 88 VAL A O 1
ATOM 650 N N . GLY A 1 89 ? 8.913 3.931 -10.446 1.00 81.19 89 GLY A N 1
ATOM 651 C CA . GLY A 1 89 ? 9.521 3.312 -11.623 1.00 81.19 89 GLY A CA 1
ATOM 652 C C . GLY A 1 89 ? 9.687 1.799 -11.505 1.00 81.19 89 GLY A C 1
ATOM 653 O O . GLY A 1 89 ? 8.837 1.118 -10.946 1.00 81.19 89 GLY A O 1
ATOM 654 N N . THR A 1 90 ? 10.728 1.219 -12.102 1.00 80.81 90 THR A N 1
ATOM 655 C CA . THR A 1 90 ? 10.837 -0.248 -12.257 1.00 80.81 90 THR A CA 1
ATOM 656 C C . THR A 1 90 ? 11.424 -0.913 -11.009 1.00 80.81 90 THR A C 1
ATOM 658 O O . THR A 1 90 ? 12.393 -0.422 -10.444 1.00 80.81 90 THR A O 1
ATOM 661 N N . TRP A 1 91 ? 10.848 -2.045 -10.608 1.00 80.62 91 TRP A N 1
ATOM 662 C CA . TRP A 1 91 ? 11.424 -2.980 -9.641 1.00 80.62 91 TRP A CA 1
ATOM 663 C C . TRP A 1 91 ? 11.600 -4.315 -10.355 1.00 80.62 91 TRP A C 1
ATOM 665 O O . TRP A 1 91 ? 10.615 -4.883 -10.831 1.00 80.62 91 TRP A O 1
ATOM 675 N N . THR A 1 92 ? 12.835 -4.794 -10.496 1.00 75.75 92 THR A N 1
ATOM 676 C CA . THR A 1 92 ? 13.101 -6.052 -11.220 1.00 75.75 92 THR A CA 1
ATOM 677 C C . THR A 1 92 ? 12.959 -7.298 -10.344 1.00 75.75 92 THR A C 1
ATOM 679 O O . THR A 1 92 ? 12.872 -8.412 -10.870 1.00 75.75 92 THR A O 1
ATOM 682 N N . GLY A 1 93 ? 12.860 -7.118 -9.023 1.00 67.12 93 GLY A N 1
ATOM 683 C CA . GLY A 1 93 ? 12.667 -8.192 -8.051 1.00 67.12 93 GLY A CA 1
ATOM 684 C C . GLY A 1 93 ? 13.740 -9.286 -8.099 1.00 67.12 93 GLY A C 1
ATOM 685 O O . GLY A 1 93 ? 14.723 -9.222 -8.833 1.00 67.12 93 GLY A O 1
ATOM 686 N N . ALA A 1 94 ? 13.550 -10.347 -7.310 1.00 59.00 94 ALA A N 1
ATOM 687 C CA . ALA A 1 94 ? 14.460 -11.497 -7.220 1.00 59.00 94 ALA A CA 1
ATOM 688 C C . ALA A 1 94 ? 14.416 -12.435 -8.456 1.00 59.00 94 ALA A C 1
ATOM 690 O O . ALA A 1 94 ? 14.438 -13.658 -8.323 1.00 59.00 94 ALA A O 1
ATOM 691 N N . GLY A 1 95 ? 14.321 -11.888 -9.672 1.00 50.56 95 GLY A N 1
ATOM 692 C CA . GLY A 1 95 ? 14.367 -12.652 -10.925 1.00 50.56 95 GLY A CA 1
ATOM 693 C C . GLY A 1 95 ? 13.102 -13.450 -11.265 1.00 50.56 95 GLY A C 1
ATOM 694 O O . GLY A 1 95 ? 13.117 -14.233 -12.216 1.00 50.56 95 GLY A O 1
ATOM 695 N N . VAL A 1 96 ? 12.001 -13.260 -10.533 1.00 46.03 96 VAL A N 1
ATOM 696 C CA . VAL A 1 96 ? 10.706 -13.869 -10.858 1.00 46.03 96 VAL A CA 1
ATOM 697 C C . VAL A 1 96 ? 9.867 -12.836 -11.596 1.00 46.03 96 VAL A C 1
ATOM 699 O O . VAL A 1 96 ? 9.348 -11.902 -11.002 1.00 46.03 96 VAL A O 1
ATOM 702 N N . THR A 1 97 ? 9.720 -13.022 -12.905 1.00 43.19 97 THR A N 1
ATOM 703 C CA . THR A 1 97 ? 8.718 -12.320 -13.713 1.00 43.19 97 THR A CA 1
ATOM 704 C C . THR A 1 97 ? 7.335 -12.827 -13.308 1.00 43.19 97 THR A C 1
ATOM 706 O O . THR A 1 97 ? 6.779 -13.740 -13.919 1.00 43.19 97 THR A O 1
ATOM 709 N N . ARG A 1 98 ? 6.776 -12.280 -12.227 1.00 51.84 98 ARG A N 1
ATOM 710 C CA . ARG A 1 98 ? 5.322 -12.274 -12.059 1.00 51.84 98 ARG A CA 1
ATOM 711 C C . ARG A 1 98 ? 4.763 -11.239 -13.031 1.00 51.84 98 ARG A C 1
ATOM 713 O O . ARG A 1 98 ? 5.440 -10.268 -13.352 1.00 51.84 98 ARG A O 1
ATOM 720 N N . GLY A 1 99 ? 3.610 -11.553 -13.622 1.00 51.91 99 GLY A N 1
ATOM 721 C CA . GLY A 1 99 ? 3.000 -10.738 -14.676 1.00 51.91 99 GLY A CA 1
ATOM 722 C C . GLY A 1 99 ? 2.800 -9.286 -14.247 1.00 51.91 99 GLY A C 1
ATOM 723 O O . GLY A 1 99 ? 2.931 -8.975 -13.066 1.00 51.91 99 GLY A O 1
ATOM 724 N N . ASP A 1 100 ? 2.482 -8.420 -15.212 1.00 54.94 100 ASP A N 1
ATOM 725 C CA . ASP A 1 100 ? 2.257 -6.998 -14.945 1.00 54.94 100 ASP A CA 1
ATOM 726 C C . ASP A 1 100 ? 1.373 -6.818 -13.697 1.00 54.94 100 ASP A C 1
ATOM 728 O O . ASP A 1 100 ? 0.328 -7.481 -13.599 1.00 54.94 100 ASP A O 1
ATOM 732 N N . PRO A 1 101 ? 1.789 -5.981 -12.728 1.00 61.41 101 PRO A N 1
ATOM 733 C CA . PRO A 1 101 ? 1.016 -5.779 -11.515 1.00 61.41 101 PRO A CA 1
ATOM 734 C C . PRO A 1 101 ? -0.399 -5.310 -11.887 1.00 61.41 101 PRO A C 1
ATOM 736 O O . PRO A 1 101 ? -0.557 -4.557 -12.857 1.00 61.41 101 PRO A O 1
ATOM 739 N N . PRO A 1 102 ? -1.440 -5.747 -11.153 1.00 65.38 102 PRO A N 1
ATOM 740 C CA . PRO A 1 102 ? -2.800 -5.286 -11.396 1.00 65.38 102 PRO A CA 1
ATOM 741 C C . PRO A 1 102 ? -2.859 -3.756 -11.386 1.00 65.38 102 PRO A C 1
ATOM 743 O O . PRO A 1 102 ? -2.237 -3.114 -10.541 1.00 65.38 102 PRO A O 1
ATOM 746 N N . ASP A 1 103 ? -3.638 -3.155 -12.287 1.00 75.12 103 ASP A N 1
ATOM 747 C CA . ASP A 1 103 ? -3.931 -1.724 -12.187 1.00 75.12 103 ASP A CA 1
ATOM 748 C C . ASP A 1 103 ? -4.918 -1.489 -11.036 1.00 75.12 103 ASP A C 1
ATOM 750 O O . ASP A 1 103 ? -6.140 -1.485 -11.211 1.00 75.12 103 ASP A O 1
ATOM 754 N N . PHE A 1 104 ? -4.371 -1.311 -9.835 1.00 74.50 104 PHE A N 1
ATOM 755 C CA . PHE A 1 104 ? -5.126 -1.090 -8.603 1.00 74.50 104 PHE A CA 1
ATOM 756 C C . PHE A 1 104 ? -5.983 0.188 -8.625 1.00 74.50 104 PHE A C 1
ATOM 758 O O . PHE A 1 104 ? -6.930 0.284 -7.840 1.00 74.50 104 PHE A O 1
ATOM 765 N N . ARG A 1 105 ? -5.718 1.137 -9.541 1.00 69.94 105 ARG A N 1
ATOM 766 C CA . ARG A 1 105 ? -6.544 2.346 -9.730 1.00 69.94 105 ARG A CA 1
ATOM 767 C C . ARG A 1 105 ? -7.885 2.018 -10.379 1.00 69.94 105 ARG A C 1
ATOM 769 O O . ARG A 1 105 ? -8.905 2.616 -10.045 1.00 69.94 105 ARG A O 1
ATOM 776 N N . ALA A 1 106 ? -7.875 1.079 -11.322 1.00 73.81 106 ALA A N 1
ATOM 777 C CA . ALA A 1 106 ? -9.047 0.676 -12.093 1.00 73.81 106 ALA A CA 1
ATOM 778 C C . ALA A 1 106 ? -9.743 -0.570 -11.525 1.00 73.81 106 ALA A C 1
ATOM 780 O O . ALA A 1 106 ? -10.820 -0.940 -11.998 1.00 73.81 106 ALA A O 1
ATOM 781 N N . LEU A 1 107 ? -9.134 -1.221 -10.530 1.00 78.31 107 LEU A N 1
ATOM 782 C CA . LEU A 1 107 ? -9.622 -2.473 -9.975 1.00 78.31 107 LEU A CA 1
ATOM 783 C C . LEU A 1 107 ? -10.919 -2.256 -9.168 1.00 78.31 107 LEU A C 1
ATOM 785 O O . LEU A 1 107 ? -10.920 -1.491 -8.193 1.00 78.31 107 LEU A O 1
ATOM 789 N N . PRO A 1 108 ? -12.026 -2.935 -9.526 1.00 77.31 108 PRO A N 1
ATOM 790 C CA . PRO A 1 108 ? -13.238 -2.939 -8.716 1.00 77.31 108 PRO A CA 1
ATOM 791 C C . PRO A 1 108 ? -12.960 -3.466 -7.305 1.00 77.31 108 PRO A C 1
ATOM 793 O O . PRO A 1 108 ? -12.166 -4.389 -7.132 1.00 77.31 108 PRO A O 1
ATOM 796 N N . ASP A 1 109 ? -13.679 -2.957 -6.301 1.00 73.44 109 ASP A N 1
ATOM 797 C CA . ASP A 1 109 ? -13.485 -3.361 -4.898 1.00 73.44 109 ASP A CA 1
ATOM 798 C C . ASP A 1 109 ? -13.559 -4.886 -4.694 1.00 73.44 109 ASP A C 1
ATOM 800 O O . ASP A 1 109 ? -12.824 -5.441 -3.884 1.00 73.44 109 ASP A O 1
ATOM 804 N N . GLY A 1 110 ? -14.417 -5.587 -5.446 1.00 70.44 110 GLY A N 1
ATOM 805 C CA . GLY A 1 110 ? -14.528 -7.049 -5.372 1.00 70.44 110 GLY A CA 1
ATOM 806 C C . GLY A 1 110 ? -13.275 -7.789 -5.852 1.00 70.44 110 GLY A C 1
ATOM 807 O O . GLY A 1 110 ? -12.888 -8.789 -5.252 1.00 70.44 110 GLY A O 1
ATOM 808 N N . ASP A 1 111 ? -12.614 -7.271 -6.885 1.00 75.00 111 ASP A N 1
ATOM 809 C CA . ASP A 1 111 ? -11.376 -7.843 -7.417 1.00 75.00 111 ASP A CA 1
ATOM 810 C C . ASP A 1 111 ? -10.184 -7.476 -6.520 1.00 75.00 111 ASP A C 1
ATOM 812 O O . ASP A 1 111 ? -9.296 -8.298 -6.296 1.00 75.00 111 ASP A O 1
ATOM 816 N N . LEU A 1 112 ? -10.208 -6.283 -5.914 1.00 76.19 112 LEU A N 1
ATOM 817 C CA . LEU A 1 112 ? -9.234 -5.868 -4.900 1.00 76.19 112 LEU A CA 1
ATOM 818 C C . LEU A 1 112 ? -9.269 -6.789 -3.679 1.00 76.19 112 LEU A C 1
ATOM 820 O O . LEU A 1 112 ? -8.224 -7.187 -3.171 1.00 76.19 112 LEU A O 1
ATOM 824 N N . VAL A 1 113 ? -10.467 -7.188 -3.247 1.00 75.00 113 VAL A N 1
ATOM 825 C CA . VAL A 1 113 ? -10.635 -8.172 -2.171 1.00 75.00 113 VAL A CA 1
ATOM 826 C C . VAL A 1 113 ? -10.012 -9.513 -2.547 1.00 75.00 113 VAL A C 1
ATOM 828 O O . VAL A 1 113 ? -9.346 -10.113 -1.709 1.00 75.00 113 VAL A O 1
ATOM 831 N N . ALA A 1 114 ? -10.178 -9.981 -3.785 1.00 75.38 114 ALA A N 1
ATOM 832 C CA . ALA A 1 114 ? -9.578 -11.241 -4.219 1.00 75.38 114 ALA A CA 1
ATOM 833 C C . ALA A 1 114 ? -8.040 -11.185 -4.198 1.00 75.38 114 ALA A C 1
ATOM 835 O O . ALA A 1 114 ? -7.402 -12.129 -3.731 1.00 75.38 114 ALA A O 1
ATOM 836 N N . VAL A 1 115 ? -7.445 -10.067 -4.633 1.00 80.06 115 VAL A N 1
ATOM 837 C CA . VAL A 1 115 ? -5.990 -9.854 -4.556 1.00 80.06 115 VAL A CA 1
ATOM 838 C C . VAL A 1 115 ? -5.513 -9.829 -3.105 1.00 80.06 115 VAL A C 1
ATOM 840 O O . VAL A 1 115 ? -4.540 -10.500 -2.772 1.00 80.06 115 VAL A O 1
ATOM 843 N N . LEU A 1 116 ? -6.220 -9.118 -2.224 1.00 78.44 116 LEU A N 1
ATOM 844 C CA . LEU A 1 116 ? -5.871 -9.056 -0.804 1.00 78.44 116 LEU A CA 1
ATOM 845 C C . LEU A 1 116 ? -6.018 -10.409 -0.105 1.00 78.44 116 LEU A C 1
ATOM 847 O O . LEU A 1 116 ? -5.210 -10.741 0.753 1.00 78.44 116 LEU A O 1
ATOM 851 N N . GLN A 1 117 ? -7.012 -11.215 -0.480 1.00 75.06 117 GLN A N 1
ATOM 852 C CA . GLN A 1 117 ? -7.179 -12.571 0.043 1.00 75.06 117 GLN A CA 1
ATOM 853 C C . GLN A 1 117 ? -6.051 -13.506 -0.404 1.00 75.06 117 GLN A C 1
ATOM 855 O O . GLN A 1 117 ? -5.566 -14.299 0.404 1.00 75.06 117 GLN A O 1
ATOM 860 N N . ASP A 1 118 ? -5.619 -13.413 -1.663 1.00 79.75 118 ASP A N 1
ATOM 861 C CA . ASP A 1 118 ? -4.468 -14.169 -2.164 1.00 79.75 118 ASP A CA 1
ATOM 862 C C . ASP A 1 118 ? -3.171 -13.732 -1.466 1.00 79.75 118 ASP A C 1
ATOM 864 O O . ASP A 1 118 ? -2.420 -14.575 -0.972 1.00 79.75 118 ASP A O 1
ATOM 868 N N . ALA A 1 119 ? -2.948 -12.421 -1.339 1.00 81.00 119 ALA A N 1
ATOM 869 C CA . ALA A 1 119 ? -1.809 -11.855 -0.623 1.00 81.00 119 ALA A CA 1
ATOM 870 C C . ALA A 1 119 ? -1.792 -12.293 0.850 1.00 81.00 119 ALA A C 1
ATOM 872 O O . ALA A 1 119 ? -0.774 -12.791 1.320 1.00 81.00 119 ALA A O 1
ATOM 873 N N . LEU A 1 120 ? -2.934 -12.238 1.544 1.00 78.69 120 LEU A N 1
ATOM 874 C CA . LEU A 1 120 ? -3.072 -12.704 2.927 1.00 78.69 120 LEU A CA 1
ATOM 875 C C . LEU A 1 120 ? -2.765 -14.199 3.063 1.00 78.69 120 LEU A C 1
ATOM 877 O O . LEU A 1 120 ? -2.112 -14.620 4.016 1.00 78.69 120 LEU A O 1
ATOM 881 N N . GLY A 1 121 ? -3.217 -15.016 2.108 1.00 74.94 121 GLY A N 1
ATOM 882 C CA . GLY A 1 121 ? -2.872 -16.435 2.058 1.00 74.94 121 GLY A CA 1
ATOM 883 C C . GLY A 1 121 ? -1.362 -16.661 1.950 1.00 74.94 121 GLY A C 1
ATOM 884 O O . GLY A 1 121 ? -0.825 -17.527 2.639 1.00 74.94 121 GLY A O 1
ATOM 885 N N . ARG A 1 122 ? -0.664 -15.862 1.133 1.00 77.62 122 ARG A N 1
ATOM 886 C CA . ARG A 1 122 ? 0.800 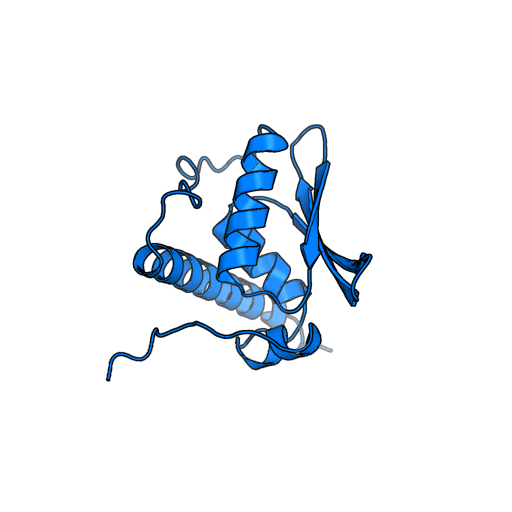-15.918 0.981 1.00 77.62 122 ARG A CA 1
ATOM 887 C C . ARG A 1 122 ? 1.535 -15.431 2.228 1.00 77.62 122 ARG A C 1
ATOM 889 O O . ARG A 1 122 ? 2.468 -16.108 2.646 1.00 77.62 122 ARG A O 1
ATOM 896 N N . THR A 1 123 ? 1.100 -14.327 2.837 1.00 74.12 123 THR A N 1
ATOM 897 C CA . THR A 1 123 ? 1.665 -13.811 4.096 1.00 74.12 123 THR A CA 1
ATOM 898 C C . THR A 1 123 ? 1.549 -14.854 5.204 1.00 74.12 123 THR A C 1
ATOM 900 O O . THR A 1 123 ? 2.546 -15.218 5.811 1.00 74.12 123 THR A O 1
ATOM 903 N N . ARG A 1 124 ? 0.371 -15.466 5.381 1.00 73.75 124 ARG A N 1
ATOM 904 C CA . ARG A 1 124 ? 0.182 -16.546 6.367 1.00 73.75 124 ARG A CA 1
ATOM 905 C C . ARG A 1 124 ? 1.081 -17.756 6.121 1.00 73.75 124 ARG A C 1
ATOM 907 O O . ARG A 1 124 ? 1.551 -18.368 7.073 1.00 73.75 124 ARG A O 1
ATOM 914 N N . LEU A 1 125 ? 1.309 -18.124 4.858 1.00 73.94 125 LEU A N 1
ATOM 915 C CA . LEU A 1 125 ? 2.240 -19.202 4.520 1.00 73.94 125 LEU A CA 1
ATOM 916 C C . LEU A 1 125 ? 3.685 -18.839 4.877 1.00 73.94 125 LEU A C 1
ATOM 918 O O . LEU A 1 125 ? 4.404 -19.715 5.343 1.00 73.94 125 LEU A O 1
ATOM 922 N N . LEU A 1 126 ? 4.103 -17.587 4.674 1.00 71.62 126 LEU A N 1
ATOM 923 C CA . LEU A 1 126 ? 5.425 -17.126 5.099 1.00 71.62 126 LEU A CA 1
ATOM 924 C C . LEU A 1 126 ? 5.564 -17.139 6.618 1.00 71.62 126 LEU A C 1
ATOM 926 O O . LEU A 1 126 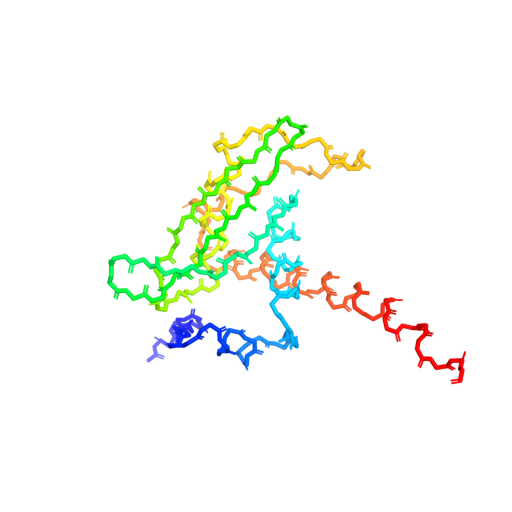? 6.511 -17.738 7.110 1.00 71.62 126 LEU A O 1
ATOM 930 N N . ASN A 1 127 ? 4.593 -16.591 7.349 1.00 68.81 127 ASN A N 1
ATOM 931 C CA . ASN A 1 127 ? 4.638 -16.549 8.812 1.00 68.81 127 ASN A CA 1
ATOM 932 C C . ASN A 1 127 ? 4.664 -17.964 9.417 1.00 68.81 127 ASN A C 1
ATOM 934 O O . ASN A 1 127 ? 5.372 -18.213 10.385 1.00 68.81 127 ASN A O 1
ATOM 938 N N . LEU A 1 128 ? 3.957 -18.930 8.814 1.00 73.38 128 LEU A N 1
ATOM 939 C CA . LEU A 1 128 ? 4.021 -20.339 9.224 1.00 73.38 128 LEU A CA 1
ATOM 940 C C . LEU A 1 128 ? 5.405 -20.972 8.973 1.00 73.38 128 LEU A C 1
ATOM 942 O O . LEU A 1 128 ? 5.809 -21.873 9.704 1.00 73.38 128 LEU A O 1
ATOM 946 N N . LEU A 1 129 ? 6.103 -20.555 7.914 1.00 72.25 129 LEU A N 1
ATOM 947 C CA . LEU A 1 129 ? 7.448 -21.043 7.601 1.00 72.25 129 LEU A CA 1
ATOM 948 C C . LEU A 1 129 ? 8.512 -20.396 8.494 1.00 72.25 129 LEU A C 1
ATOM 950 O O . LEU A 1 129 ? 9.470 -21.075 8.844 1.00 72.25 129 LEU A O 1
ATOM 954 N N . ASP A 1 130 ? 8.329 -19.130 8.864 1.00 64.00 130 ASP A N 1
ATOM 955 C CA . ASP A 1 130 ? 9.250 -18.373 9.719 1.00 64.00 130 ASP A CA 1
ATOM 956 C C . ASP A 1 130 ? 9.087 -18.752 11.205 1.00 64.00 130 ASP A C 1
ATOM 958 O O . ASP A 1 130 ? 10.060 -19.016 11.905 1.00 64.00 130 ASP A O 1
ATOM 962 N N . GLY A 1 131 ? 7.845 -18.949 11.665 1.00 56.75 131 GLY A N 1
ATOM 963 C CA . GLY A 1 131 ? 7.520 -19.436 13.014 1.00 56.75 131 GLY A CA 1
ATOM 964 C C . GLY A 1 131 ? 7.780 -20.933 13.251 1.00 56.75 131 GLY A C 1
ATOM 965 O O . GLY A 1 131 ? 7.414 -21.470 14.295 1.00 56.75 131 GLY A O 1
ATOM 966 N N . GLY A 1 132 ? 8.381 -21.635 12.285 1.00 51.38 132 GLY A N 1
ATOM 967 C CA . GLY A 1 132 ? 8.751 -23.050 12.395 1.00 51.38 132 GLY A CA 1
ATOM 968 C C . GLY A 1 132 ? 10.066 -23.318 13.138 1.00 51.38 132 GLY A C 1
ATOM 969 O O . GLY A 1 132 ? 10.358 -24.482 13.415 1.00 51.38 132 GLY A O 1
ATOM 970 N N . ASP A 1 133 ? 10.843 -22.278 13.461 1.00 52.44 133 ASP A N 1
ATOM 971 C CA . ASP A 1 133 ? 12.175 -22.393 14.080 1.00 52.44 133 ASP A CA 1
ATOM 972 C C . ASP A 1 133 ? 12.227 -22.008 15.580 1.00 52.44 133 ASP A C 1
ATOM 974 O O . ASP A 1 133 ? 13.277 -22.139 16.210 1.00 52.44 133 ASP A O 1
ATOM 978 N N . GLU A 1 134 ? 11.112 -21.614 16.211 1.00 54.59 134 GLU A N 1
ATOM 979 C CA . GLU A 1 134 ? 11.094 -21.152 17.617 1.00 54.59 134 GLU A CA 1
ATOM 980 C C . GLU A 1 134 ? 10.740 -22.223 18.676 1.00 54.59 134 GLU A C 1
ATOM 982 O O . GLU A 1 134 ? 10.320 -21.887 19.782 1.00 54.59 134 GLU A O 1
ATOM 987 N N . ASP A 1 135 ? 10.951 -23.518 18.404 1.00 51.59 135 ASP A N 1
ATOM 988 C CA . ASP A 1 135 ? 10.797 -24.576 19.428 1.00 51.59 135 ASP A CA 1
ATOM 989 C C . ASP A 1 135 ? 11.960 -25.589 19.452 1.00 51.59 135 ASP A C 1
ATOM 991 O O . ASP A 1 135 ? 11.768 -26.805 19.496 1.00 51.59 135 ASP A O 1
ATOM 995 N N . LEU A 1 136 ? 13.203 -25.086 19.418 1.00 48.97 136 LEU A N 1
ATOM 996 C CA . LEU A 1 136 ? 14.412 -25.834 19.796 1.00 48.97 136 LEU A CA 1
ATOM 997 C C . LEU A 1 136 ? 15.415 -24.933 20.545 1.00 48.97 136 LEU A C 1
ATOM 999 O O . LEU A 1 136 ? 16.468 -24.581 20.010 1.00 48.97 136 LEU A O 1
ATOM 1003 N N . GLY A 1 137 ? 15.124 -24.600 21.807 1.00 38.56 137 GLY A N 1
ATOM 1004 C CA . GLY A 1 137 ? 16.091 -23.933 22.692 1.00 38.56 137 GLY A CA 1
ATOM 1005 C C . GLY A 1 137 ? 15.627 -23.715 24.119 1.00 38.56 137 GLY A C 1
ATOM 1006 O O . GLY A 1 137 ? 15.172 -22.589 24.400 1.00 38.56 137 GLY A O 1
#